Protein AF-A0A969WVA9-F1 (afdb_monomer_lite)

Structure (mmCIF, N/CA/C/O backbone):
data_AF-A0A969WVA9-F1
#
_entry.id   AF-A0A969WVA9-F1
#
loop_
_atom_site.group_PDB
_atom_site.id
_atom_site.type_symbol
_atom_site.label_atom_id
_atom_site.label_alt_id
_atom_site.label_comp_id
_atom_site.label_asym_id
_atom_site.label_entity_id
_atom_site.label_seq_id
_atom_site.pdbx_PDB_ins_code
_atom_site.Cartn_x
_atom_site.Cartn_y
_atom_site.Cartn_z
_atom_site.occupancy
_atom_site.B_iso_or_equiv
_atom_site.auth_seq_id
_atom_site.auth_comp_id
_atom_s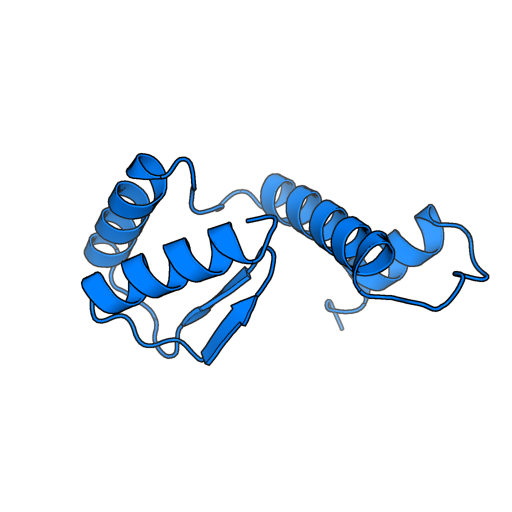ite.auth_asym_id
_atom_site.auth_atom_id
_atom_site.pdbx_PDB_model_num
ATOM 1 N N . MET A 1 1 ? 4.317 -2.990 0.024 1.00 82.56 1 MET A N 1
ATOM 2 C CA . MET A 1 1 ? 3.568 -4.128 -0.581 1.00 82.56 1 MET A CA 1
ATOM 3 C C . MET A 1 1 ? 4.188 -4.466 -1.928 1.00 82.56 1 MET A C 1
ATOM 5 O O . MET A 1 1 ? 4.532 -3.522 -2.620 1.00 82.56 1 MET A O 1
ATOM 9 N N . VAL A 1 2 ? 4.335 -5.748 -2.293 1.00 79.94 2 VAL A N 1
ATOM 10 C CA . VAL A 1 2 ? 5.228 -6.169 -3.405 1.00 79.94 2 VAL A CA 1
ATOM 11 C C . VAL A 1 2 ? 4.559 -6.962 -4.538 1.00 79.94 2 VAL A C 1
ATOM 13 O O . VAL A 1 2 ? 5.197 -7.240 -5.542 1.00 79.94 2 VAL A O 1
ATOM 16 N N . CYS A 1 3 ? 3.287 -7.355 -4.403 1.00 83.62 3 CYS A N 1
ATOM 17 C CA . CYS A 1 3 ? 2.578 -8.112 -5.441 1.00 83.62 3 CYS A CA 1
ATOM 18 C C . CYS A 1 3 ? 1.062 -7.865 -5.418 1.00 83.62 3 CYS A C 1
ATOM 20 O O . CYS A 1 3 ? 0.533 -7.278 -4.469 1.00 83.62 3 CYS A O 1
ATOM 22 N N . ILE A 1 4 ? 0.356 -8.382 -6.432 1.00 86.50 4 ILE A N 1
ATOM 23 C CA . ILE A 1 4 ? -1.109 -8.297 -6.572 1.00 86.50 4 ILE A CA 1
ATOM 24 C C . ILE A 1 4 ? -1.835 -8.835 -5.333 1.00 86.50 4 ILE A C 1
ATOM 26 O O . ILE A 1 4 ? -2.771 -8.203 -4.854 1.00 86.50 4 ILE A O 1
ATOM 30 N N . ARG A 1 5 ? -1.372 -9.949 -4.745 1.00 89.81 5 ARG A N 1
ATOM 31 C CA . ARG A 1 5 ? -1.984 -10.488 -3.516 1.00 89.81 5 ARG A CA 1
ATOM 32 C C . ARG A 1 5 ? -1.914 -9.489 -2.362 1.00 89.81 5 ARG A C 1
ATOM 34 O O . ARG A 1 5 ? -2.905 -9.301 -1.668 1.00 89.81 5 ARG A O 1
ATOM 41 N N . CYS A 1 6 ? -0.781 -8.805 -2.185 1.00 89.88 6 CYS A N 1
ATOM 42 C CA . CYS A 1 6 ? -0.669 -7.767 -1.161 1.00 89.88 6 CYS A CA 1
ATOM 43 C C . CYS A 1 6 ? -1.629 -6.601 -1.437 1.00 89.88 6 CYS A C 1
ATOM 45 O O . CYS A 1 6 ? -2.242 -6.104 -0.500 1.00 89.88 6 CYS A O 1
ATOM 47 N N . GLN A 1 7 ? -1.797 -6.189 -2.700 1.00 91.62 7 GLN A N 1
ATOM 48 C CA . GLN A 1 7 ? -2.765 -5.143 -3.053 1.00 91.62 7 GLN A CA 1
ATOM 49 C C . GLN A 1 7 ? -4.199 -5.565 -2.721 1.00 91.62 7 GLN A C 1
ATOM 51 O O . GLN A 1 7 ? -4.942 -4.777 -2.147 1.00 91.62 7 GLN A O 1
ATOM 56 N N . MET A 1 8 ? -4.586 -6.802 -3.050 1.00 92.88 8 MET A N 1
ATOM 57 C CA . MET A 1 8 ? -5.918 -7.335 -2.739 1.00 92.88 8 MET A CA 1
ATOM 58 C C . MET A 1 8 ? -6.186 -7.337 -1.234 1.00 92.88 8 MET A C 1
ATOM 60 O O . MET A 1 8 ? -7.249 -6.906 -0.796 1.00 92.88 8 MET A O 1
ATOM 64 N N . VAL A 1 9 ? -5.204 -7.770 -0.440 1.00 94.38 9 VAL A N 1
ATOM 65 C CA . VAL A 1 9 ? -5.305 -7.753 1.023 1.00 94.38 9 VAL A CA 1
ATOM 66 C C . VAL A 1 9 ? -5.465 -6.321 1.540 1.00 94.38 9 VAL A C 1
ATOM 68 O O . VAL A 1 9 ? -6.361 -6.069 2.339 1.00 94.38 9 VAL A O 1
ATOM 71 N N . VAL A 1 10 ? -4.663 -5.367 1.053 1.00 94.31 10 VAL A N 1
ATOM 72 C CA . VAL A 1 10 ? -4.783 -3.952 1.448 1.00 94.31 10 VAL A CA 1
ATOM 73 C C . VAL A 1 10 ? -6.160 -3.391 1.091 1.00 94.31 10 VAL A C 1
ATOM 75 O O . VAL A 1 10 ? -6.797 -2.796 1.955 1.00 94.31 10 VAL A O 1
ATOM 78 N N . LYS A 1 11 ? -6.655 -3.619 -0.134 1.00 95.38 11 LYS A N 1
ATOM 79 C CA . LYS A 1 11 ? -8.005 -3.196 -0.552 1.00 95.38 11 LYS A CA 1
ATOM 80 C C . LYS A 1 11 ? -9.080 -3.744 0.383 1.00 95.38 11 LYS A C 1
ATOM 82 O O . LYS A 1 11 ? -9.891 -2.975 0.884 1.00 95.38 11 LYS A O 1
ATOM 87 N N . SER A 1 12 ? -9.016 -5.037 0.700 1.00 95.62 12 SER A N 1
ATOM 88 C CA . SER A 1 12 ? -9.960 -5.673 1.621 1.00 95.62 12 SER A CA 1
ATOM 89 C C . SER A 1 12 ? -9.924 -5.049 3.021 1.00 95.62 12 SER A C 1
ATOM 91 O O . SER A 1 12 ? -10.979 -4.805 3.605 1.00 95.62 12 SER A O 1
ATOM 93 N N . LYS A 1 13 ? -8.737 -4.732 3.558 1.00 95.06 13 LYS A N 1
ATOM 94 C CA . LYS A 1 13 ? -8.615 -4.064 4.866 1.00 95.06 13 LYS A CA 1
ATOM 95 C C . LYS A 1 13 ? -9.158 -2.629 4.838 1.00 95.06 13 LYS A C 1
ATOM 97 O O . LYS A 1 13 ? -9.834 -2.228 5.782 1.00 95.06 13 LYS A O 1
ATOM 102 N N . LEU A 1 14 ? -8.916 -1.877 3.761 1.00 95.12 14 LEU A N 1
ATOM 103 C CA . LEU A 1 14 ? -9.485 -0.536 3.575 1.00 95.12 14 LEU A CA 1
ATOM 104 C C . LEU A 1 14 ? -11.019 -0.586 3.509 1.00 95.12 14 LEU A C 1
ATOM 106 O O . LEU A 1 14 ? -11.684 0.159 4.224 1.00 95.12 14 LEU A O 1
ATOM 110 N N . GLU A 1 15 ? -11.578 -1.506 2.725 1.00 95.31 15 GLU A N 1
ATOM 111 C CA . GLU A 1 15 ? -13.028 -1.701 2.586 1.00 95.31 15 GLU A CA 1
ATOM 112 C C . GLU A 1 15 ? -13.681 -2.130 3.905 1.00 95.31 15 GLU A C 1
ATOM 114 O O . GLU A 1 15 ? -14.709 -1.572 4.286 1.00 95.31 15 GLU A O 1
ATOM 119 N N . LYS A 1 16 ? -13.051 -3.045 4.656 1.00 94.88 16 LYS A N 1
ATOM 120 C CA . LYS A 1 16 ? -13.499 -3.462 5.998 1.00 94.88 16 LYS A CA 1
ATOM 121 C C . LYS A 1 16 ? -13.609 -2.278 6.965 1.00 94.88 16 LYS A C 1
ATOM 123 O O . LYS A 1 16 ? -14.506 -2.253 7.802 1.00 94.88 16 LYS A O 1
ATOM 128 N N . LEU A 1 17 ? -12.707 -1.304 6.850 1.00 94.69 17 LEU A N 1
ATOM 129 C CA . LEU A 1 17 ? -12.689 -0.090 7.670 1.00 94.69 17 LEU A CA 1
ATOM 130 C C . LEU A 1 17 ? -13.532 1.056 7.084 1.00 94.69 17 LEU A C 1
ATOM 132 O O . LEU A 1 17 ? -13.558 2.141 7.663 1.00 94.69 17 LEU A O 1
ATOM 136 N N . GLY A 1 18 ? -14.213 0.844 5.951 1.00 94.94 18 GLY A N 1
ATOM 137 C CA . GLY A 1 18 ? -15.013 1.872 5.278 1.00 94.94 18 GLY A CA 1
ATOM 138 C C . GLY A 1 18 ? -14.182 2.996 4.648 1.00 94.94 18 GLY A C 1
ATOM 139 O O . GLY A 1 18 ? -14.701 4.085 4.405 1.00 94.94 18 GLY A O 1
ATOM 140 N N . LEU A 1 19 ? -12.893 2.761 4.396 1.00 95.50 19 LEU A N 1
ATOM 141 C CA . LEU A 1 19 ? -11.973 3.753 3.849 1.00 95.50 19 LEU A CA 1
ATOM 142 C C . LEU A 1 19 ? -12.068 3.808 2.328 1.00 95.50 19 LEU A C 1
ATOM 144 O O . LEU A 1 19 ? -11.710 2.858 1.631 1.00 95.50 19 LEU A O 1
ATOM 148 N N . GLN A 1 20 ? -12.492 4.955 1.804 1.00 94.69 20 GLN A N 1
ATOM 149 C CA . GLN A 1 20 ? -12.492 5.192 0.366 1.00 94.69 20 GLN A CA 1
ATOM 150 C C . GLN A 1 20 ? -11.093 5.566 -0.134 1.00 94.69 20 GLN A C 1
ATOM 152 O O . GLN A 1 20 ? -10.385 6.379 0.468 1.00 94.69 20 GLN A O 1
ATOM 157 N N . TYR A 1 21 ? -10.709 4.999 -1.275 1.00 95.69 21 TYR A N 1
ATOM 158 C CA . TYR A 1 21 ? -9.397 5.194 -1.878 1.00 95.69 21 TYR A CA 1
ATOM 159 C C . TYR A 1 21 ? -9.497 5.500 -3.371 1.00 95.69 21 TYR A C 1
ATOM 161 O O . TYR A 1 21 ? -10.379 5.007 -4.067 1.00 95.69 21 TYR A O 1
ATOM 169 N N . SER A 1 22 ? -8.566 6.319 -3.860 1.00 95.62 22 SER A N 1
ATOM 170 C CA . SER A 1 22 ? -8.397 6.599 -5.286 1.00 95.62 22 SER A CA 1
ATOM 171 C C . SER A 1 22 ? -7.708 5.430 -5.989 1.00 95.62 22 SER A C 1
ATOM 173 O O . SER A 1 22 ? -8.174 4.973 -7.028 1.00 95.62 22 SER A O 1
ATOM 175 N N . TYR A 1 23 ? -6.616 4.918 -5.415 1.00 93.50 23 TYR A N 1
ATOM 176 C CA . TYR A 1 23 ? -5.915 3.749 -5.940 1.00 93.50 23 TYR A CA 1
ATOM 177 C C . TYR A 1 23 ? -5.163 2.991 -4.846 1.00 93.50 23 TYR A C 1
ATOM 179 O O . TYR A 1 23 ? -4.755 3.556 -3.830 1.00 93.50 23 TYR A O 1
ATOM 187 N N . VAL A 1 24 ? -4.916 1.709 -5.116 1.00 92.62 24 VAL A N 1
ATOM 188 C CA . VAL A 1 24 ? -3.971 0.852 -4.389 1.00 92.62 24 VAL A CA 1
ATOM 189 C C . VAL A 1 24 ? -3.079 0.198 -5.438 1.00 92.62 24 VAL A C 1
ATOM 191 O O . VAL A 1 24 ? -3.571 -0.583 -6.254 1.00 92.62 24 VAL A O 1
ATOM 194 N N . LYS A 1 25 ? -1.790 0.540 -5.432 1.00 88.50 25 LYS A N 1
ATOM 195 C CA . LYS A 1 25 ? -0.764 0.028 -6.354 1.00 88.50 25 LYS A CA 1
ATOM 196 C C . LYS A 1 25 ? 0.403 -0.565 -5.565 1.00 88.50 25 LYS A C 1
ATOM 198 O O . LYS A 1 25 ? 0.391 -0.556 -4.339 1.00 88.50 25 LYS A O 1
ATOM 203 N N . ILE A 1 26 ? 1.408 -1.125 -6.239 1.00 83.75 26 ILE A N 1
ATOM 204 C CA . ILE A 1 26 ? 2.585 -1.665 -5.540 1.00 83.75 26 ILE A CA 1
ATOM 205 C C . ILE A 1 26 ? 3.233 -0.539 -4.719 1.00 83.75 26 ILE A C 1
ATOM 207 O O . ILE A 1 26 ? 3.391 0.584 -5.182 1.00 83.75 26 ILE A O 1
ATOM 211 N N . GLY A 1 27 ? 3.513 -0.840 -3.453 1.00 83.06 27 GLY A N 1
ATOM 212 C CA . GLY A 1 27 ? 4.116 0.080 -2.494 1.00 83.06 27 GLY A CA 1
ATOM 213 C C . GLY A 1 27 ? 3.300 1.275 -1.994 1.00 83.06 27 GLY A C 1
ATOM 214 O O . GLY A 1 27 ? 3.694 1.842 -0.980 1.00 83.06 27 GLY A O 1
ATOM 215 N N . GLU A 1 28 ? 2.180 1.646 -2.618 1.00 88.44 28 GLU A N 1
ATOM 216 C CA . GLU A 1 28 ? 1.443 2.868 -2.270 1.00 88.44 28 GLU A CA 1
ATOM 217 C C . GLU A 1 28 ? -0.086 2.713 -2.373 1.00 88.44 28 GLU A C 1
ATOM 219 O O . GLU A 1 28 ? -0.611 2.105 -3.309 1.00 88.44 28 GLU A O 1
ATOM 224 N N . ALA A 1 29 ? -0.813 3.323 -1.436 1.00 91.62 29 ALA A N 1
ATOM 225 C CA . ALA A 1 29 ? -2.260 3.507 -1.506 1.00 91.62 29 ALA A CA 1
ATOM 226 C C . ALA A 1 29 ? -2.606 4.981 -1.267 1.00 91.62 29 ALA A C 1
ATOM 228 O O . ALA A 1 29 ? -2.062 5.601 -0.354 1.00 91.62 29 ALA A O 1
ATOM 229 N N . LYS A 1 30 ? -3.523 5.526 -2.071 1.00 92.25 30 LYS A N 1
ATOM 230 C CA . LYS A 1 30 ? -4.001 6.907 -1.950 1.00 92.25 30 LYS A CA 1
ATOM 231 C C . LYS A 1 30 ? -5.453 6.916 -1.499 1.00 92.25 30 LYS A C 1
ATOM 233 O O . LYS A 1 30 ? -6.321 6.441 -2.229 1.00 92.25 30 LYS A O 1
ATOM 238 N N . LEU A 1 31 ? -5.709 7.471 -0.319 1.00 94.69 31 LEU A N 1
ATOM 239 C CA . LEU A 1 31 ? -7.061 7.652 0.211 1.00 94.69 31 LEU A CA 1
ATOM 240 C C . LEU A 1 31 ? -7.734 8.875 -0.429 1.00 94.69 31 LEU A C 1
ATOM 242 O O . LEU A 1 31 ? -7.047 9.784 -0.896 1.00 94.69 31 LEU A O 1
ATOM 246 N N . LEU A 1 32 ? -9.069 8.882 -0.486 1.00 93.19 32 LEU A N 1
ATOM 247 C CA . LEU A 1 32 ? -9.821 10.054 -0.965 1.00 93.19 32 LEU A CA 1
ATOM 248 C C . LEU A 1 32 ? -9.843 11.188 0.061 1.00 93.19 32 LEU A C 1
ATOM 250 O O . LEU A 1 32 ? -9.899 12.355 -0.315 1.00 93.19 32 LEU A O 1
ATOM 254 N N . TYR A 1 33 ? -9.782 10.830 1.340 1.00 92.94 33 TYR A N 1
ATOM 255 C CA . TYR A 1 33 ? -9.851 11.753 2.460 1.00 92.94 33 TYR A CA 1
ATOM 256 C C . TYR A 1 33 ? -8.773 11.406 3.478 1.00 92.94 33 TYR A C 1
ATOM 258 O O . TYR A 1 33 ? -8.383 10.240 3.610 1.00 92.94 33 TYR A O 1
ATOM 266 N N . ASP A 1 34 ? -8.324 12.418 4.214 1.00 91.12 34 ASP A N 1
ATOM 267 C CA . ASP A 1 34 ? -7.521 12.192 5.406 1.00 91.12 34 ASP A CA 1
ATOM 268 C C . ASP A 1 34 ? -8.338 11.434 6.455 1.00 91.12 34 ASP A C 1
ATOM 270 O O . ASP A 1 34 ? -9.555 11.587 6.575 1.00 91.12 34 ASP A O 1
ATOM 274 N N . ILE A 1 35 ? -7.645 10.595 7.217 1.00 93.50 35 ILE A N 1
ATOM 275 C CA . ILE A 1 35 ? -8.243 9.756 8.252 1.00 93.50 35 ILE A CA 1
ATOM 276 C C . ILE A 1 35 ? -7.810 10.243 9.630 1.00 93.50 35 ILE A C 1
ATOM 278 O O . ILE A 1 35 ? -6.706 10.767 9.795 1.00 93.50 35 ILE A O 1
ATOM 282 N N . SER A 1 36 ? -8.671 10.050 10.629 1.00 94.62 36 SER A N 1
ATOM 283 C CA . SER A 1 36 ? -8.342 10.418 12.004 1.00 94.62 36 SER A CA 1
ATOM 284 C C . SER A 1 36 ? -7.183 9.565 12.551 1.00 94.62 36 SER A C 1
ATOM 286 O O . SER A 1 36 ? -6.941 8.457 12.050 1.00 94.62 36 SER A O 1
ATOM 288 N N . PRO A 1 37 ? -6.462 10.038 13.584 1.00 93.62 37 PRO A N 1
ATOM 289 C CA . PRO A 1 37 ? -5.399 9.265 14.225 1.00 93.62 37 PRO A CA 1
ATOM 290 C C . PRO A 1 37 ? -5.862 7.880 14.694 1.00 93.62 37 PRO A C 1
ATOM 292 O O . PRO A 1 37 ? -5.159 6.897 14.474 1.00 93.62 37 PRO A O 1
ATOM 295 N N . GLU A 1 38 ? -7.074 7.779 15.244 1.00 94.62 38 GLU A N 1
ATOM 296 C CA . GLU A 1 38 ? -7.650 6.516 15.722 1.00 94.62 38 GLU A CA 1
ATOM 297 C C . GLU A 1 38 ? -7.905 5.544 14.565 1.00 94.62 38 GLU A C 1
ATOM 299 O O . GLU A 1 38 ? -7.664 4.342 14.673 1.00 94.62 38 GLU A O 1
ATOM 304 N N . LEU A 1 39 ? -8.387 6.053 13.427 1.00 93.56 39 LEU A N 1
ATOM 305 C CA . LEU A 1 39 ? -8.642 5.230 12.247 1.00 93.56 39 LEU A CA 1
ATOM 306 C C . LEU A 1 39 ? -7.335 4.783 11.582 1.00 93.56 39 LEU A C 1
ATOM 308 O O . LEU A 1 39 ? -7.238 3.658 11.090 1.00 93.56 39 LEU A O 1
ATOM 312 N N . LYS A 1 40 ? -6.308 5.637 11.620 1.00 92.81 40 LYS A N 1
ATOM 313 C CA . LYS A 1 40 ? -4.952 5.302 11.178 1.00 92.81 40 LYS A CA 1
ATOM 314 C C . LYS A 1 40 ? -4.334 4.198 12.034 1.00 92.81 40 LYS A C 1
ATOM 316 O O . LYS A 1 40 ? -3.678 3.311 11.488 1.00 92.81 40 LYS A O 1
ATOM 321 N N . GLU A 1 41 ? -4.551 4.230 13.345 1.00 93.88 41 GLU A N 1
ATOM 322 C CA . GLU A 1 41 ? -4.076 3.193 14.262 1.00 93.88 41 GLU A CA 1
ATOM 323 C C . GLU A 1 41 ? -4.769 1.850 14.001 1.00 93.88 41 GLU A C 1
ATOM 325 O O . GLU A 1 41 ? -4.079 0.856 13.775 1.00 93.88 41 GLU A O 1
ATOM 330 N N . LYS A 1 42 ? -6.103 1.840 13.864 1.00 94.81 42 LYS A N 1
ATOM 331 C CA . LYS A 1 42 ? -6.861 0.636 13.468 1.00 94.81 42 LYS A CA 1
ATOM 332 C C . LYS A 1 42 ? -6.392 0.053 12.138 1.00 94.81 42 LYS A C 1
ATOM 334 O O . LYS A 1 42 ? -6.223 -1.156 12.011 1.00 94.81 42 LYS A O 1
ATOM 339 N N . LEU A 1 43 ? -6.150 0.905 11.139 1.00 94.19 43 LEU A N 1
ATOM 340 C CA . LEU A 1 43 ? -5.601 0.460 9.859 1.00 94.19 43 LEU A CA 1
ATOM 341 C C . LEU A 1 43 ? -4.221 -0.184 10.038 1.00 94.19 43 LEU A C 1
ATOM 343 O O . LEU A 1 43 ? -3.937 -1.209 9.423 1.00 94.19 43 LEU A O 1
ATOM 347 N N . ASN A 1 44 ? -3.364 0.390 10.882 1.00 93.25 44 ASN A N 1
ATOM 348 C CA . ASN A 1 44 ? -2.047 -0.169 11.162 1.00 93.25 44 ASN A CA 1
ATOM 349 C C . ASN A 1 44 ? -2.136 -1.550 11.834 1.00 93.25 44 ASN A C 1
ATOM 351 O O . ASN A 1 44 ? -1.370 -2.443 11.484 1.00 93.25 44 ASN A O 1
ATOM 355 N N . GLU A 1 45 ? -3.065 -1.743 12.770 1.00 94.31 45 GLU A N 1
ATOM 356 C CA . GLU A 1 45 ? -3.316 -3.041 13.411 1.00 94.31 45 GLU A CA 1
ATOM 357 C C . GLU A 1 45 ? -3.797 -4.092 12.405 1.00 94.31 45 GLU A C 1
ATOM 359 O O . GLU A 1 45 ? -3.189 -5.155 12.286 1.00 94.31 45 GLU A O 1
ATOM 364 N N . GLU A 1 46 ? -4.810 -3.761 11.601 1.00 94.31 46 GLU A N 1
ATOM 365 C CA . GLU A 1 46 ? -5.352 -4.647 10.563 1.00 94.31 46 GLU A CA 1
ATOM 366 C C . GLU A 1 46 ? -4.296 -5.048 9.521 1.00 94.31 46 GLU A C 1
ATOM 368 O O . GLU A 1 46 ? -4.307 -6.174 9.018 1.00 94.31 46 GLU A O 1
ATOM 373 N N . LEU A 1 47 ? -3.373 -4.141 9.183 1.00 93.00 47 LEU A N 1
ATOM 374 C CA . LEU A 1 47 ? -2.255 -4.432 8.285 1.00 93.00 47 LEU A CA 1
ATOM 375 C C . LEU A 1 47 ? -1.197 -5.320 8.957 1.00 93.00 47 LEU A C 1
ATOM 377 O O . LEU A 1 47 ? -0.683 -6.235 8.308 1.00 93.00 47 LEU A O 1
ATOM 381 N N . LYS A 1 48 ? -0.897 -5.112 10.244 1.00 93.06 48 LYS A N 1
ATOM 382 C CA . LYS A 1 48 ? 0.081 -5.932 10.983 1.00 93.06 48 LYS A CA 1
ATOM 383 C C . LYS A 1 48 ? -0.328 -7.398 11.050 1.00 93.06 48 LYS A C 1
ATOM 385 O O . LYS A 1 48 ? 0.534 -8.260 10.896 1.00 93.06 48 LYS A O 1
ATOM 390 N N . GLU A 1 49 ? -1.620 -7.686 11.204 1.00 92.50 49 GLU A N 1
ATOM 391 C CA . GLU A 1 49 ? -2.150 -9.061 11.202 1.00 92.50 49 GLU A CA 1
ATOM 392 C C . GLU A 1 49 ? -1.788 -9.848 9.937 1.00 92.50 49 GLU A C 1
ATOM 394 O O . GLU A 1 49 ? -1.652 -11.068 9.967 1.00 92.50 49 GLU A O 1
ATOM 399 N N . VAL A 1 50 ? -1.626 -9.148 8.815 1.00 89.62 50 VAL A N 1
ATOM 400 C CA . VAL A 1 50 ? -1.302 -9.735 7.509 1.00 89.62 50 VAL A CA 1
ATOM 401 C C . VAL A 1 50 ? 0.162 -9.510 7.116 1.00 89.62 50 VAL A C 1
ATOM 403 O O . VAL A 1 50 ? 0.530 -9.698 5.956 1.00 89.62 50 VAL A O 1
ATOM 406 N N . GLY A 1 51 ? 1.008 -9.106 8.071 1.00 89.38 51 GLY A N 1
ATOM 407 C CA . GLY A 1 51 ? 2.439 -8.875 7.863 1.00 89.38 51 GLY A CA 1
ATOM 408 C C . GLY A 1 51 ? 2.765 -7.616 7.054 1.00 89.38 51 GLY A C 1
ATOM 409 O O . GLY A 1 51 ? 3.837 -7.533 6.455 1.00 89.38 51 GLY A O 1
ATOM 410 N N . LEU A 1 52 ? 1.846 -6.650 7.001 1.00 89.44 52 LEU A N 1
ATOM 411 C CA . LEU A 1 52 ? 2.027 -5.349 6.358 1.00 89.44 52 LEU A CA 1
ATOM 412 C C . LEU A 1 52 ? 2.094 -4.239 7.412 1.00 89.44 52 LEU A C 1
ATOM 414 O O . LEU A 1 52 ? 1.625 -4.382 8.535 1.00 89.44 52 LEU A O 1
ATOM 418 N N . PHE A 1 53 ? 2.688 -3.107 7.052 1.00 84.19 53 PHE A N 1
ATOM 419 C CA . PHE A 1 53 ? 2.868 -1.985 7.972 1.00 84.19 53 PHE A CA 1
ATOM 420 C C . PHE A 1 53 ? 2.757 -0.665 7.220 1.00 84.19 53 PHE A C 1
ATOM 422 O O . PHE A 1 53 ? 3.147 -0.566 6.052 1.00 84.19 53 PHE A O 1
ATOM 429 N N . LEU A 1 54 ? 2.240 0.351 7.909 1.00 88.12 54 LEU A N 1
ATOM 430 C CA . LEU A 1 54 ? 2.351 1.733 7.457 1.00 88.12 54 LEU A CA 1
ATOM 431 C C . LEU A 1 54 ? 3.796 2.209 7.634 1.00 88.12 54 LEU A C 1
ATOM 433 O O . LEU A 1 54 ? 4.470 1.835 8.591 1.00 88.12 54 LEU A O 1
ATOM 437 N N . ILE A 1 55 ? 4.263 3.046 6.711 1.00 85.44 55 ILE A N 1
ATOM 438 C CA . ILE A 1 55 ? 5.623 3.587 6.731 1.00 85.44 55 ILE A CA 1
ATOM 439 C C . ILE A 1 55 ? 5.546 5.082 7.011 1.00 85.44 55 ILE A C 1
ATOM 441 O O . ILE A 1 55 ? 4.856 5.812 6.305 1.00 85.44 55 ILE A O 1
ATOM 445 N N . ASP A 1 56 ? 6.271 5.533 8.028 1.00 81.12 56 ASP A N 1
ATOM 446 C CA . ASP A 1 56 ? 6.321 6.929 8.477 1.00 81.12 56 ASP A CA 1
ATOM 447 C C . ASP A 1 56 ? 7.729 7.548 8.377 1.00 81.12 56 ASP A C 1
ATOM 449 O O . ASP A 1 56 ? 7.884 8.768 8.304 1.00 81.12 56 ASP A O 1
ATOM 453 N N . ASN A 1 57 ? 8.773 6.722 8.318 1.00 87.38 57 ASN A N 1
ATOM 454 C CA . ASN A 1 57 ? 10.152 7.174 8.222 1.00 87.38 57 ASN A CA 1
ATOM 455 C C . ASN A 1 57 ? 10.544 7.509 6.773 1.00 87.38 57 ASN A C 1
ATOM 457 O O . ASN A 1 57 ? 10.510 6.647 5.894 1.00 87.38 57 ASN A O 1
ATOM 461 N N . ARG A 1 58 ? 11.029 8.737 6.535 1.00 82.88 58 ARG A N 1
ATOM 462 C CA . ARG A 1 58 ? 11.479 9.207 5.208 1.00 82.88 58 ARG A CA 1
ATOM 463 C C . ARG A 1 58 ? 12.504 8.291 4.530 1.00 82.88 58 ARG A C 1
ATOM 465 O O . ARG A 1 58 ? 12.423 8.094 3.321 1.00 82.88 58 ARG A O 1
ATOM 472 N N . ARG A 1 59 ? 13.454 7.716 5.277 1.00 86.50 59 ARG A N 1
ATOM 473 C CA . ARG A 1 59 ? 14.436 6.770 4.715 1.00 86.50 59 ARG A CA 1
ATOM 474 C C . ARG A 1 59 ? 13.767 5.465 4.296 1.00 86.50 59 ARG A C 1
ATOM 476 O O . ARG A 1 59 ? 14.077 4.953 3.229 1.00 86.50 59 ARG A O 1
ATOM 483 N N . CYS A 1 60 ? 12.828 4.955 5.092 1.00 86.31 60 CYS A N 1
ATOM 484 C CA . CYS A 1 60 ? 12.071 3.755 4.732 1.00 86.31 60 CYS A CA 1
ATOM 485 C C . CYS A 1 60 ? 11.197 3.992 3.494 1.00 86.31 60 CYS A C 1
ATOM 487 O O . CYS A 1 60 ? 11.155 3.137 2.616 1.00 86.31 60 CYS A O 1
ATOM 489 N N . ILE A 1 61 ? 10.571 5.169 3.381 1.00 86.50 61 ILE A N 1
ATOM 490 C CA . ILE A 1 61 ? 9.801 5.567 2.191 1.00 86.50 61 ILE A CA 1
ATOM 491 C C . ILE A 1 61 ? 10.698 5.559 0.949 1.00 86.50 61 ILE A C 1
ATOM 493 O O . ILE A 1 61 ? 10.320 4.992 -0.072 1.00 86.50 61 ILE A O 1
ATOM 497 N N . LEU A 1 62 ? 11.900 6.138 1.044 1.00 87.75 62 LEU A N 1
ATOM 498 C CA . LEU A 1 62 ? 12.864 6.150 -0.058 1.00 87.75 62 LEU A CA 1
ATOM 499 C C . LEU A 1 62 ? 13.267 4.730 -0.479 1.00 87.75 62 LEU A C 1
ATOM 501 O O . LEU A 1 62 ? 13.248 4.408 -1.664 1.00 87.75 62 LEU A O 1
ATOM 505 N N . VAL A 1 63 ? 13.595 3.873 0.491 1.00 88.75 63 VAL A N 1
ATOM 506 C CA . VAL A 1 63 ? 13.978 2.478 0.236 1.00 88.75 63 VAL A CA 1
ATOM 507 C C . VAL A 1 63 ? 12.847 1.710 -0.444 1.00 88.75 63 VAL A C 1
ATOM 509 O O . VAL A 1 63 ? 13.092 1.015 -1.428 1.00 88.75 63 VAL A O 1
ATOM 512 N N . GLU A 1 64 ? 11.609 1.840 0.032 1.00 87.88 64 GLU A N 1
ATOM 513 C CA . GLU A 1 64 ? 10.473 1.178 -0.612 1.00 87.88 64 GLU A CA 1
ATOM 514 C C . GLU A 1 64 ? 10.204 1.729 -2.007 1.00 87.88 64 GLU A C 1
ATOM 516 O O . GLU A 1 64 ? 9.914 0.951 -2.911 1.00 87.88 64 GLU A O 1
ATOM 521 N N . ARG A 1 65 ? 10.364 3.038 -2.224 1.00 87.94 65 ARG A N 1
ATOM 522 C CA . ARG A 1 65 ? 10.226 3.638 -3.554 1.00 87.94 65 ARG A CA 1
ATOM 523 C C . ARG A 1 65 ? 11.199 3.017 -4.553 1.00 87.94 65 ARG A C 1
ATOM 525 O O . ARG A 1 65 ? 10.769 2.595 -5.621 1.00 87.94 65 ARG A O 1
ATOM 532 N N . ILE A 1 66 ? 12.470 2.888 -4.173 1.00 89.62 66 ILE A N 1
ATOM 533 C CA . ILE A 1 66 ? 13.500 2.242 -4.999 1.00 89.62 66 ILE A CA 1
ATOM 534 C C . ILE A 1 66 ? 13.124 0.785 -5.294 1.00 89.62 66 ILE A C 1
ATOM 536 O O . ILE A 1 66 ? 13.191 0.353 -6.443 1.00 89.62 66 ILE A O 1
ATOM 540 N N . LYS A 1 67 ? 12.679 0.027 -4.283 1.00 88.38 67 LYS A N 1
ATOM 541 C CA . LYS A 1 67 ? 12.234 -1.362 -4.486 1.00 88.38 67 LYS A CA 1
ATOM 542 C C . LYS A 1 67 ? 11.060 -1.453 -5.457 1.00 88.38 67 LYS A C 1
ATOM 544 O O . LYS A 1 67 ? 11.061 -2.342 -6.300 1.00 88.38 67 LYS A O 1
ATOM 549 N N . ASN A 1 68 ? 10.085 -0.550 -5.361 1.00 87.19 68 ASN A N 1
ATOM 550 C CA . ASN A 1 68 ? 8.933 -0.546 -6.262 1.00 87.19 68 ASN A CA 1
ATOM 551 C C . ASN A 1 68 ? 9.352 -0.251 -7.703 1.00 87.19 68 ASN A C 1
ATOM 553 O O . ASN A 1 68 ? 8.903 -0.964 -8.589 1.00 87.19 68 ASN A O 1
ATOM 557 N N . ILE A 1 69 ? 10.256 0.714 -7.920 1.00 87.75 69 ILE A N 1
ATOM 558 C CA . ILE A 1 69 ? 10.812 1.013 -9.252 1.00 87.75 69 ILE A CA 1
ATOM 559 C C . ILE A 1 69 ? 11.455 -0.245 -9.848 1.00 87.75 69 ILE A C 1
ATOM 561 O O . ILE A 1 69 ? 11.204 -0.584 -10.999 1.00 87.75 69 ILE A O 1
ATOM 565 N N . ILE A 1 70 ? 12.243 -0.980 -9.057 1.00 88.19 70 ILE A N 1
ATOM 566 C CA . ILE A 1 70 ? 12.886 -2.221 -9.513 1.00 88.19 70 ILE A CA 1
ATOM 567 C C . ILE A 1 70 ? 11.845 -3.309 -9.820 1.00 88.19 70 ILE A C 1
ATOM 569 O O . ILE A 1 70 ? 11.962 -3.997 -10.829 1.00 88.19 70 ILE A O 1
ATOM 573 N N . ILE A 1 71 ? 10.825 -3.473 -8.972 1.00 85.75 71 ILE A N 1
ATOM 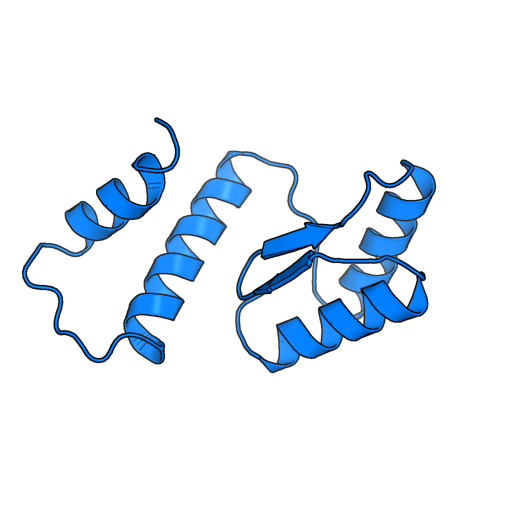574 C CA . ILE A 1 71 ? 9.744 -4.446 -9.198 1.00 85.75 71 ILE A CA 1
ATOM 575 C C . ILE A 1 71 ? 8.987 -4.116 -10.489 1.00 85.75 71 ILE A C 1
ATOM 577 O O . ILE A 1 71 ? 8.733 -5.018 -11.284 1.00 85.75 71 ILE A O 1
ATOM 581 N N . GLU A 1 72 ? 8.646 -2.845 -10.703 1.00 83.25 72 GLU A N 1
ATOM 582 C CA . GLU A 1 72 ? 7.989 -2.360 -11.921 1.00 83.25 72 GLU A CA 1
ATOM 583 C C . GLU A 1 72 ? 8.829 -2.667 -13.158 1.00 83.25 72 GLU A C 1
ATOM 585 O O . GLU A 1 72 ? 8.351 -3.308 -14.091 1.00 83.25 72 GLU A O 1
ATOM 590 N N . LEU A 1 73 ? 10.111 -2.326 -13.105 1.00 85.44 73 LEU A N 1
ATOM 591 C CA . LEU A 1 73 ? 11.062 -2.535 -14.185 1.00 85.44 73 LEU A CA 1
ATOM 592 C C . LEU A 1 73 ? 11.254 -4.009 -14.567 1.00 85.44 73 LEU A C 1
ATOM 594 O O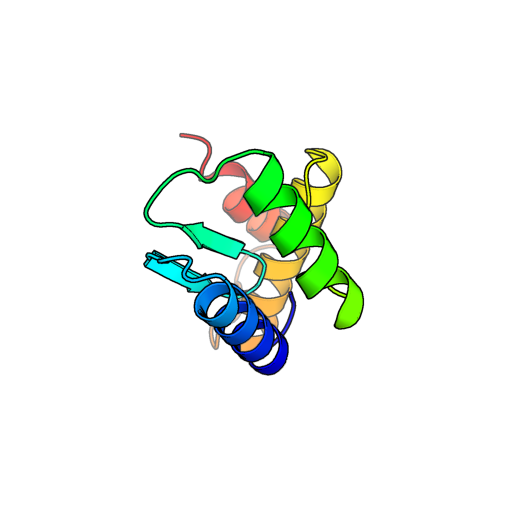 . LE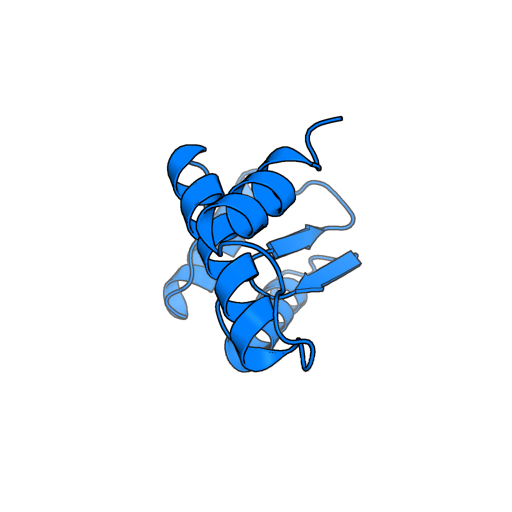U A 1 73 ? 11.389 -4.318 -15.743 1.00 85.44 73 LEU A O 1
ATOM 598 N N . VAL A 1 74 ? 11.283 -4.917 -13.588 1.00 84.06 74 VAL A N 1
ATOM 599 C CA . VAL A 1 74 ? 11.531 -6.351 -13.829 1.00 84.06 74 VAL A CA 1
ATOM 600 C C . VAL A 1 74 ? 10.267 -7.095 -14.260 1.00 84.06 74 VAL A C 1
ATOM 602 O O . VAL A 1 74 ? 10.354 -8.039 -15.041 1.00 84.06 74 VAL A O 1
ATOM 605 N N . HIS A 1 75 ? 9.102 -6.726 -13.721 1.00 79.94 75 HIS A N 1
ATOM 606 C CA . HIS A 1 75 ? 7.874 -7.508 -13.897 1.00 79.94 75 HIS A CA 1
ATOM 607 C C . HIS A 1 75 ? 6.844 -6.885 -14.838 1.00 79.94 75 HIS A C 1
ATOM 609 O O . HIS A 1 75 ? 5.964 -7.607 -15.303 1.00 79.94 75 HIS A O 1
ATOM 615 N N . PHE A 1 76 ? 6.899 -5.574 -15.071 1.00 74.50 76 PHE A N 1
ATOM 616 C CA . PHE A 1 76 ? 5.835 -4.837 -15.758 1.00 74.50 76 PHE A CA 1
ATOM 617 C C . PHE A 1 76 ? 6.336 -3.976 -16.925 1.00 74.50 76 PHE A C 1
ATOM 619 O O . PHE A 1 76 ? 5.513 -3.398 -17.635 1.00 74.50 76 PHE A O 1
ATOM 626 N N . THR A 1 77 ? 7.650 -3.921 -17.152 1.00 75.62 77 THR A N 1
ATOM 627 C CA . THR A 1 77 ? 8.265 -3.207 -18.274 1.00 75.62 77 THR A CA 1
ATOM 628 C C . THR A 1 77 ? 8.924 -4.208 -19.221 1.00 75.62 77 THR A C 1
ATOM 630 O O . THR A 1 77 ? 9.896 -4.861 -18.857 1.00 75.62 77 THR A O 1
ATOM 633 N N . ASP A 1 78 ? 8.419 -4.305 -20.453 1.00 69.12 78 ASP A N 1
ATOM 634 C CA . ASP A 1 78 ? 9.019 -5.139 -21.512 1.00 69.12 78 ASP A CA 1
ATOM 635 C C . ASP A 1 78 ? 10.219 -4.456 -22.202 1.00 69.12 78 ASP A C 1
ATOM 637 O O . ASP A 1 78 ? 10.950 -5.071 -22.982 1.00 69.12 78 ASP A O 1
ATOM 641 N N . GLU A 1 79 ? 10.439 -3.165 -21.935 1.00 67.56 79 GLU A N 1
ATOM 642 C CA . GLU A 1 79 ? 11.535 -2.399 -22.519 1.00 67.56 79 GLU A CA 1
ATOM 643 C C . GLU A 1 79 ? 12.865 -2.655 -21.803 1.00 67.56 79 GLU A C 1
ATOM 645 O O . GLU A 1 79 ? 13.008 -2.475 -20.593 1.00 67.56 79 GLU A O 1
ATOM 650 N N . GLN A 1 80 ? 13.891 -2.998 -22.586 1.00 67.81 80 GLN A N 1
ATOM 651 C CA . GLN A 1 80 ? 15.263 -3.009 -22.095 1.00 67.81 80 GLN A CA 1
ATOM 652 C C . GLN A 1 80 ? 15.717 -1.571 -21.840 1.00 67.81 80 GLN A C 1
ATOM 654 O O . GLN A 1 80 ? 15.874 -0.772 -22.767 1.00 67.81 80 GLN A O 1
ATOM 659 N N . ILE A 1 81 ? 15.952 -1.256 -20.569 1.00 77.44 81 ILE A N 1
ATOM 660 C CA . ILE A 1 81 ? 16.593 -0.013 -20.136 1.00 77.44 81 ILE A CA 1
ATOM 661 C C . ILE A 1 81 ? 17.909 0.170 -20.892 1.00 77.44 81 ILE A C 1
ATOM 663 O O . ILE A 1 81 ? 18.775 -0.704 -20.885 1.00 77.44 81 ILE A O 1
ATOM 667 N N . LYS A 1 82 ? 18.061 1.329 -21.535 1.00 79.69 82 LYS A N 1
ATOM 668 C CA . LYS A 1 82 ? 19.256 1.685 -22.322 1.00 79.69 82 LYS A CA 1
ATOM 669 C C . LYS A 1 82 ? 20.295 2.479 -21.528 1.00 79.69 82 LYS A C 1
ATOM 671 O O . LYS A 1 82 ? 21.349 2.807 -22.061 1.00 79.69 82 LYS A O 1
ATOM 676 N N . VAL A 1 83 ? 19.976 2.807 -20.280 1.00 83.56 83 VAL A N 1
ATOM 677 C CA . VAL A 1 83 ? 20.813 3.578 -19.354 1.00 83.56 83 VAL A CA 1
ATOM 678 C C . VAL A 1 83 ? 21.232 2.702 -18.178 1.00 83.56 83 VAL A C 1
ATOM 680 O O . VAL A 1 83 ? 20.673 1.623 -17.962 1.00 83.56 83 VAL A O 1
ATOM 683 N N . ASN A 1 84 ? 22.214 3.158 -17.401 1.00 86.81 84 ASN A N 1
ATOM 684 C CA . ASN A 1 84 ? 22.613 2.441 -16.196 1.00 86.81 84 ASN A CA 1
ATOM 685 C C . ASN A 1 84 ? 21.441 2.384 -15.197 1.00 86.81 84 ASN A C 1
ATOM 687 O O . ASN A 1 84 ? 20.735 3.370 -14.991 1.00 86.81 84 ASN A O 1
ATOM 691 N N . LEU A 1 85 ? 21.263 1.242 -14.529 1.00 84.62 85 LEU A N 1
ATOM 692 C CA . LEU A 1 85 ? 20.226 1.056 -13.515 1.00 84.62 85 LEU A CA 1
ATOM 693 C C . LEU A 1 85 ? 20.294 2.111 -12.398 1.00 84.62 85 LEU A C 1
ATOM 695 O O . LEU A 1 85 ? 19.255 2.584 -11.946 1.00 84.62 85 LEU A O 1
ATOM 699 N N . SER A 1 86 ? 21.493 2.511 -11.958 1.00 86.44 86 SER A N 1
ATOM 700 C CA . SER A 1 86 ? 2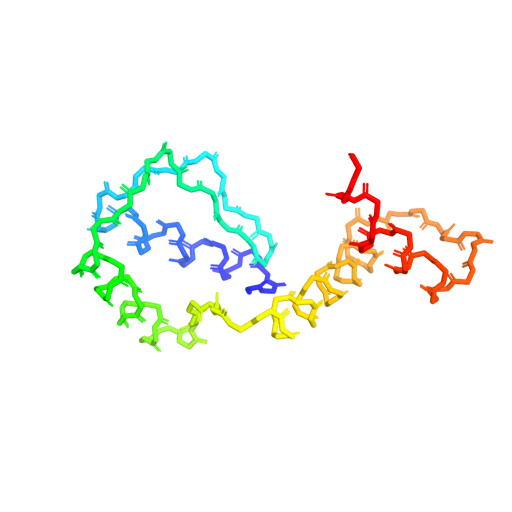1.637 3.529 -10.908 1.00 86.44 86 SER A CA 1
ATOM 701 C C . SER A 1 86 ? 21.158 4.910 -11.359 1.00 86.44 86 SER A C 1
ATOM 703 O O . SER A 1 86 ? 20.603 5.660 -10.557 1.00 86.44 86 SER A O 1
ATOM 705 N N . GLU A 1 87 ? 21.367 5.235 -12.635 1.00 86.31 87 GLU A N 1
ATOM 706 C CA . GLU A 1 87 ? 20.924 6.484 -13.259 1.00 86.31 87 GLU A CA 1
ATOM 707 C C . GLU A 1 87 ? 19.400 6.482 -13.396 1.00 86.31 87 GLU A C 1
ATOM 709 O O . GLU A 1 87 ? 18.733 7.370 -12.873 1.00 86.31 87 GLU A O 1
ATOM 714 N N . TYR A 1 88 ? 18.837 5.394 -13.929 1.00 87.56 88 TYR A N 1
ATOM 715 C CA . TYR A 1 88 ? 17.389 5.209 -14.044 1.00 87.56 88 TYR A CA 1
ATOM 716 C C . TYR A 1 88 ? 16.656 5.303 -12.697 1.00 87.56 88 TYR A C 1
ATOM 718 O O . TYR A 1 88 ? 15.623 5.969 -12.582 1.00 87.56 88 TYR A O 1
ATOM 726 N N . ILE A 1 89 ? 17.182 4.637 -11.661 1.00 87.06 89 ILE A N 1
ATOM 727 C CA . ILE A 1 89 ? 16.604 4.677 -10.312 1.00 87.06 89 ILE A CA 1
ATOM 728 C C . ILE A 1 89 ? 16.688 6.090 -9.739 1.00 87.06 89 ILE A C 1
ATOM 730 O O . ILE A 1 89 ? 15.713 6.542 -9.139 1.00 87.06 89 ILE A O 1
ATOM 734 N N . SER A 1 90 ? 17.819 6.780 -9.905 1.00 86.75 90 SER A N 1
ATOM 735 C CA . SER A 1 90 ? 17.986 8.152 -9.415 1.00 86.75 90 SER A CA 1
ATOM 736 C C . SER A 1 90 ? 16.960 9.077 -10.066 1.00 86.75 90 SER A C 1
ATOM 738 O O . SER A 1 90 ? 16.174 9.703 -9.353 1.00 86.75 90 SER A O 1
ATOM 740 N N . ASP A 1 91 ? 16.863 9.069 -11.393 1.00 86.88 91 ASP A N 1
ATOM 741 C CA . ASP A 1 91 ? 15.899 9.890 -12.128 1.00 86.88 91 ASP A CA 1
ATOM 742 C C . ASP A 1 91 ? 14.462 9.591 -11.695 1.00 86.88 91 ASP A C 1
ATOM 744 O O . ASP A 1 91 ? 13.733 10.490 -11.285 1.00 86.88 91 ASP A O 1
ATOM 748 N N . SER A 1 92 ? 14.070 8.318 -11.656 1.00 83.88 92 SER A N 1
ATOM 749 C CA . SER A 1 92 ? 12.713 7.905 -11.264 1.00 83.88 92 SER A CA 1
ATOM 750 C C . SER A 1 92 ? 12.376 8.239 -9.803 1.00 83.88 92 SER A C 1
ATOM 752 O O . SER A 1 92 ? 11.215 8.458 -9.448 1.00 83.88 92 SER A O 1
ATOM 754 N N . THR A 1 93 ? 13.384 8.291 -8.930 1.00 80.94 93 THR A N 1
ATOM 755 C CA . THR A 1 93 ? 13.208 8.584 -7.502 1.00 80.94 93 THR A CA 1
ATOM 756 C C . THR A 1 93 ? 13.107 10.085 -7.233 1.00 80.94 93 THR A C 1
ATOM 758 O O . THR A 1 93 ? 12.318 10.489 -6.372 1.00 80.94 93 THR A O 1
ATOM 761 N N . PHE A 1 94 ? 13.874 10.907 -7.957 1.00 75.06 94 PHE A N 1
ATOM 762 C CA . PHE A 1 94 ? 13.979 12.352 -7.726 1.00 75.06 94 PHE A CA 1
ATOM 763 C C . PHE A 1 94 ? 13.117 13.200 -8.674 1.00 75.06 94 PHE A C 1
ATOM 765 O O . PHE A 1 94 ? 12.758 14.316 -8.296 1.00 75.06 94 PHE A O 1
ATOM 772 N N . ALA A 1 95 ? 12.681 12.675 -9.824 1.00 58.69 95 ALA A N 1
ATOM 773 C CA . ALA A 1 95 ? 11.860 13.404 -10.800 1.00 58.69 95 ALA A CA 1
ATOM 774 C C . ALA A 1 95 ? 10.463 13.813 -10.295 1.00 58.69 95 ALA A C 1
ATOM 776 O O . ALA A 1 95 ? 9.873 14.732 -10.845 1.00 58.69 95 ALA A O 1
ATOM 777 N N . SER A 1 96 ? 9.923 13.202 -9.232 1.00 45.88 96 SER A N 1
ATOM 778 C CA . SER A 1 96 ? 8.646 13.644 -8.623 1.00 45.88 96 SER A CA 1
ATOM 779 C C . SER A 1 96 ? 8.793 14.780 -7.602 1.00 45.88 96 SER A C 1
ATOM 781 O O . SER A 1 96 ? 7.889 14.983 -6.792 1.00 45.88 96 SER A O 1
ATOM 783 N N . SER A 1 97 ? 9.946 15.453 -7.577 1.00 39.47 97 SER A N 1
ATOM 784 C CA . SER A 1 97 ? 10.262 16.537 -6.632 1.00 39.47 97 SER A CA 1
ATOM 785 C C . SER A 1 97 ? 10.272 17.921 -7.296 1.00 39.47 97 SER A C 1
ATOM 787 O O . SER A 1 97 ? 10.771 18.864 -6.686 1.00 39.47 97 SER A O 1
ATOM 789 N N . ASN A 1 98 ? 9.747 18.033 -8.521 1.00 32.09 98 ASN A N 1
ATOM 790 C CA . ASN A 1 98 ? 9.601 19.276 -9.279 1.00 32.09 98 ASN A CA 1
ATOM 791 C C . ASN A 1 98 ? 8.172 19.418 -9.808 1.00 32.09 98 ASN A C 1
ATOM 793 O O . ASN A 1 98 ? 7.614 18.381 -10.235 1.00 32.09 98 ASN A O 1
#

Sequence (98 aa):
MVCIRCQMVVKSKLEKLGLQYSYVKIGEAKLLYDISPELKEKLNEELKEVGLFLIDNRRCILVERIKNIIIELVHFTDEQIKVNLSEYISDSTFASSN

Foldseek 3Di:
DQDPVLQVLLVVLCVVLVWAWPDGDQPDTGTPDDDDPVSVVSSQVSQVVVVHGDDDDPVVSLVSLLVVQVSCCPPPDPDDDPDDSVVVSVCSSCVVVD

pLDDT: mean 86.45, std 10.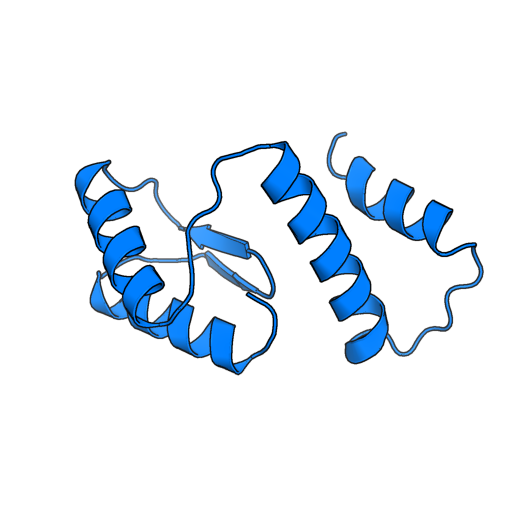92, range [32.09, 95.69]

Secondary structure (DSSP, 8-state):
--SHHHHHHHHHHHHHTT--EEEEETTEEEESS---HHHHHHHHHHHHTTT------HHHHHHHHHHHHHHHHHHT--S---S-HHHHHHHHHHGGG-

Radius of gyration: 15.21 Å; chains: 1; bounding box: 38×30×38 Å